Protei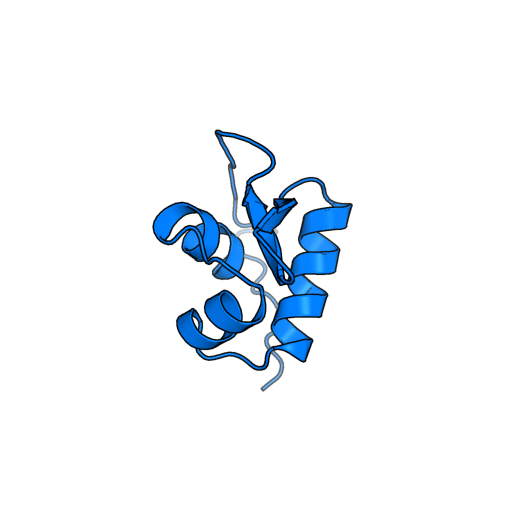n AF-D8JD39-F1 (afdb_monomer_lite)

Foldseek 3Di:
DQLLVCCVPPQAQALVRSCVVVVHDSVVSVVVVVVCVVVQQWDWDDDDPHTGIHGSDPDDDDDFDDDPNHGPPDPPDD

pLDDT: mean 88.84, std 14.23, range [37.28, 98.12]

InterPro domains:
  IPR036388 Winged helix-like DNA-binding domain superfamily [G3DSA:1.10.10.10] (1-62)
  IPR036390 Winged helix DNA-binding domain superfamily [SSF46785] (3-60)
  IPR057524 Csa3, HTH domain [PF25212] (1-60)

Sequence (78 aa):
MELVREIATTEPESVRELARRVDRDVGRVSRDLDTLYKAEVIEYEQKGRAKQPVLAHENIFVWPVVYDGSVLEENVQK

Radius of gyration: 13.69 Å; chains: 1; bounding box: 30×30×36 Å

Structure (mmCIF, N/CA/C/O backbone):
data_AF-D8JD39-F1
#
_entry.id   AF-D8JD39-F1
#
loop_
_atom_site.group_PDB
_atom_site.id
_atom_site.type_symbol
_atom_site.label_atom_id
_atom_site.label_alt_id
_atom_site.label_comp_id
_atom_site.label_asym_id
_atom_site.label_entity_id
_atom_site.label_seq_id
_atom_site.pdbx_PDB_ins_code
_atom_site.Cartn_x
_atom_site.Cartn_y
_atom_site.Cartn_z
_atom_site.occupancy
_atom_site.B_iso_or_equiv
_atom_site.auth_seq_id
_atom_site.auth_comp_id
_atom_site.auth_asym_id
_atom_site.auth_atom_id
_atom_site.pdbx_PDB_model_num
ATOM 1 N N . MET A 1 1 ? 1.194 -5.708 -8.381 1.00 78.88 1 MET A N 1
ATOM 2 C CA . MET A 1 1 ? 0.026 -5.182 -9.140 1.00 78.88 1 MET A CA 1
ATOM 3 C C . MET A 1 1 ? -1.326 -5.313 -8.450 1.00 78.88 1 MET A C 1
ATOM 5 O O . MET A 1 1 ? -2.178 -4.459 -8.661 1.00 78.88 1 MET A O 1
ATOM 9 N N . GLU A 1 2 ? -1.552 -6.381 -7.690 1.00 93.56 2 GLU A N 1
ATOM 10 C CA . GLU A 1 2 ? -2.825 -6.664 -7.014 1.00 93.56 2 GLU A CA 1
ATOM 11 C C . GLU A 1 2 ? -3.410 -5.462 -6.246 1.00 93.56 2 GLU A C 1
ATOM 13 O O . GLU A 1 2 ? -4.539 -5.076 -6.517 1.00 93.56 2 GLU A O 1
ATOM 18 N N . LEU A 1 3 ? -2.623 -4.806 -5.381 1.00 95.94 3 LEU A N 1
ATOM 19 C CA . LEU A 1 3 ? -3.109 -3.702 -4.537 1.00 95.94 3 LEU A CA 1
ATOM 20 C C . LEU A 1 3 ? -3.628 -2.494 -5.331 1.00 95.94 3 LEU A C 1
ATOM 22 O O . LEU A 1 3 ? -4.684 -1.969 -5.005 1.00 95.94 3 LEU A O 1
ATOM 26 N N . VAL A 1 4 ? -2.909 -2.063 -6.375 1.00 95.50 4 VAL A N 1
ATOM 27 C CA . VAL A 1 4 ? -3.316 -0.916 -7.212 1.00 95.50 4 VAL A CA 1
ATOM 28 C C . VAL A 1 4 ? -4.640 -1.212 -7.912 1.00 95.50 4 VAL A C 1
ATOM 30 O O . VAL A 1 4 ? -5.525 -0.362 -7.934 1.00 95.50 4 VAL A O 1
ATOM 33 N N . ARG A 1 5 ? -4.797 -2.434 -8.441 1.00 94.19 5 ARG A N 1
ATOM 34 C CA . ARG A 1 5 ? -6.055 -2.861 -9.063 1.00 94.19 5 ARG A CA 1
ATOM 35 C C . ARG A 1 5 ? -7.195 -2.889 -8.058 1.00 94.19 5 ARG A C 1
ATOM 37 O O . ARG A 1 5 ? -8.238 -2.321 -8.341 1.00 94.19 5 ARG A O 1
ATOM 44 N N . GLU A 1 6 ? -6.980 -3.491 -6.894 1.00 97.38 6 GLU A N 1
ATOM 45 C CA . GLU A 1 6 ? -8.030 -3.630 -5.886 1.00 97.38 6 GLU A CA 1
ATOM 46 C C . GLU A 1 6 ? -8.486 -2.270 -5.331 1.00 97.38 6 GLU A C 1
ATOM 48 O O . GLU A 1 6 ? -9.682 -2.062 -5.120 1.00 97.38 6 GLU A O 1
ATOM 53 N N . ILE A 1 7 ? -7.560 -1.319 -5.143 1.00 96.81 7 ILE A N 1
ATOM 54 C CA . ILE A 1 7 ? -7.893 0.065 -4.765 1.00 96.81 7 ILE A CA 1
ATOM 55 C C . ILE A 1 7 ? -8.756 0.718 -5.849 1.00 96.81 7 ILE A C 1
ATOM 57 O O . ILE A 1 7 ? -9.789 1.295 -5.521 1.00 96.81 7 ILE A O 1
ATOM 61 N N . ALA A 1 8 ? -8.371 0.577 -7.122 1.00 94.19 8 ALA A N 1
ATOM 62 C CA . ALA A 1 8 ? -9.102 1.148 -8.252 1.00 94.19 8 ALA A CA 1
ATOM 63 C C . ALA A 1 8 ? -10.520 0.575 -8.411 1.00 94.19 8 ALA A C 1
ATOM 65 O O . ALA A 1 8 ? -11.415 1.271 -8.877 1.00 94.19 8 ALA A O 1
ATOM 66 N N . THR A 1 9 ? -10.726 -0.702 -8.073 1.00 95.12 9 THR A N 1
ATOM 67 C CA . THR A 1 9 ? -12.005 -1.387 -8.305 1.00 95.12 9 THR A CA 1
ATOM 68 C C . THR A 1 9 ? -12.942 -1.370 -7.110 1.00 95.12 9 THR A C 1
ATOM 70 O O . THR A 1 9 ? -14.147 -1.524 -7.296 1.00 95.12 9 THR A O 1
ATOM 73 N N . THR A 1 10 ? -12.417 -1.261 -5.888 1.00 96.00 10 THR A N 1
ATOM 74 C CA . THR A 1 10 ? -13.227 -1.451 -4.673 1.00 96.00 10 THR A CA 1
ATOM 75 C C . THR A 1 10 ? -13.243 -0.273 -3.719 1.00 96.00 10 THR A C 1
ATOM 77 O O . THR A 1 10 ? -14.070 -0.290 -2.810 1.00 96.00 10 THR A O 1
ATOM 80 N N . GLU A 1 11 ? -12.363 0.716 -3.909 1.00 94.88 11 GLU A N 1
ATOM 81 C CA . GLU A 1 11 ? -12.253 1.900 -3.046 1.00 94.88 11 GLU A CA 1
ATOM 82 C C . GLU A 1 11 ? -12.296 1.544 -1.544 1.00 94.88 11 GLU A C 1
ATOM 84 O O . GLU A 1 11 ? -13.155 2.025 -0.797 1.00 94.88 11 GLU A O 1
ATOM 89 N N . PRO A 1 12 ? -11.395 0.660 -1.073 1.00 96.25 12 PRO A N 1
ATOM 90 C CA . PRO A 1 12 ? -11.461 0.111 0.277 1.00 96.25 12 PRO A CA 1
ATOM 91 C C . PRO A 1 12 ? -11.388 1.232 1.312 1.00 96.25 12 PRO A C 1
ATOM 93 O O . PRO A 1 12 ? -10.550 2.121 1.206 1.00 96.25 12 PRO A O 1
ATOM 96 N N . GLU A 1 13 ? -12.189 1.166 2.373 1.00 95.75 13 GLU A N 1
ATOM 97 C CA . GLU A 1 13 ? -12.283 2.233 3.379 1.00 95.75 13 GLU A CA 1
ATOM 98 C C . GLU A 1 13 ? -11.082 2.264 4.332 1.00 95.75 13 GLU A C 1
ATOM 100 O O . GLU A 1 13 ? -10.893 3.205 5.105 1.00 95.75 13 GLU A O 1
ATOM 105 N N . SER A 1 14 ? -10.266 1.208 4.328 1.00 96.56 14 SER A N 1
ATOM 106 C CA . SER A 1 14 ? -9.075 1.121 5.165 1.00 96.56 14 SER A CA 1
ATOM 107 C C . SER A 1 14 ? -8.058 0.108 4.651 1.00 96.56 14 SER A C 1
ATOM 109 O O . SER A 1 14 ? -8.401 -0.864 3.979 1.00 96.56 14 SER A O 1
ATOM 111 N N . VAL A 1 15 ? -6.810 0.245 5.107 1.00 96.56 15 VAL A N 1
ATOM 112 C CA . VAL A 1 15 ? -5.744 -0.754 4.881 1.00 96.56 15 VAL A CA 1
ATOM 113 C C . VAL A 1 15 ? -6.154 -2.165 5.335 1.00 96.56 15 VAL A C 1
ATOM 115 O O . VAL A 1 15 ? -5.823 -3.149 4.681 1.00 96.56 15 VAL A O 1
ATOM 118 N N . ARG A 1 16 ? -6.903 -2.287 6.442 1.00 96.25 16 ARG A N 1
ATOM 119 C CA . ARG A 1 16 ? -7.380 -3.592 6.940 1.00 96.25 16 ARG A CA 1
ATOM 120 C C . ARG A 1 16 ? -8.426 -4.217 6.030 1.00 96.25 16 ARG A C 1
ATOM 122 O O . ARG A 1 16 ? -8.471 -5.435 5.918 1.00 96.25 16 ARG A O 1
ATOM 129 N N . GLU A 1 17 ? -9.298 -3.402 5.452 1.00 97.12 17 GLU A N 1
ATOM 130 C CA . GLU A 1 17 ? -10.284 -3.892 4.498 1.00 97.12 17 GLU A CA 1
ATOM 131 C C . GLU A 1 17 ? -9.610 -4.361 3.215 1.00 97.12 17 GLU A C 1
ATOM 133 O O . GLU A 1 17 ? -9.853 -5.492 2.805 1.00 97.12 17 GLU A O 1
ATOM 138 N N . LEU A 1 18 ? -8.708 -3.548 2.657 1.00 97.75 18 LEU A N 1
ATOM 139 C CA . LEU A 1 18 ? -7.920 -3.929 1.489 1.00 97.75 18 LEU A CA 1
ATOM 140 C C . LEU A 1 18 ? -7.197 -5.259 1.724 1.00 97.75 18 LEU A C 1
ATOM 142 O O . LEU A 1 18 ? -7.322 -6.168 0.916 1.00 97.75 18 LEU A O 1
ATOM 146 N N . ALA A 1 19 ? -6.526 -5.411 2.870 1.00 97.94 19 ALA A N 1
ATOM 147 C CA . ALA A 1 19 ? -5.819 -6.641 3.220 1.00 97.94 19 ALA A CA 1
ATOM 148 C C . ALA A 1 19 ? -6.724 -7.884 3.253 1.00 97.94 19 ALA A C 1
ATOM 150 O O . ALA A 1 19 ? -6.321 -8.942 2.780 1.00 97.94 19 ALA A O 1
ATOM 151 N N . ARG A 1 20 ? -7.962 -7.755 3.752 1.00 97.56 20 ARG A N 1
ATOM 152 C CA . ARG A 1 20 ? -8.947 -8.848 3.701 1.00 97.56 20 ARG A CA 1
ATOM 153 C C . ARG A 1 20 ? -9.394 -9.165 2.276 1.00 97.56 20 ARG A C 1
ATOM 155 O O . ARG A 1 20 ? -9.594 -10.332 1.973 1.00 97.56 20 ARG A O 1
ATOM 162 N N . ARG A 1 21 ? -9.570 -8.149 1.424 1.00 97.56 21 ARG A N 1
ATOM 163 C CA . ARG A 1 21 ? -10.002 -8.328 0.026 1.00 97.56 21 ARG A CA 1
ATOM 164 C C . ARG A 1 21 ? -8.969 -9.083 -0.802 1.00 97.56 21 ARG A C 1
ATOM 166 O O . ARG A 1 21 ? -9.342 -9.951 -1.579 1.00 97.56 21 ARG A O 1
ATOM 173 N N . VAL A 1 22 ? -7.689 -8.798 -0.575 1.00 97.50 22 VAL A N 1
ATOM 174 C CA . VAL A 1 22 ? -6.578 -9.481 -1.255 1.00 97.50 22 VAL A CA 1
ATOM 175 C C . VAL A 1 22 ? -6.102 -10.749 -0.535 1.00 97.50 22 VAL A C 1
ATOM 177 O O . VAL A 1 22 ? -5.088 -11.311 -0.918 1.00 97.50 22 VAL A O 1
ATOM 180 N N . ASP A 1 23 ? -6.787 -11.183 0.530 1.00 97.50 23 ASP A N 1
ATOM 181 C CA . ASP A 1 23 ? -6.411 -12.341 1.359 1.00 97.50 23 ASP A CA 1
ATOM 182 C C . ASP A 1 23 ? -4.934 -12.332 1.819 1.00 97.50 23 ASP A C 1
ATOM 184 O O . ASP A 1 23 ? -4.193 -13.312 1.7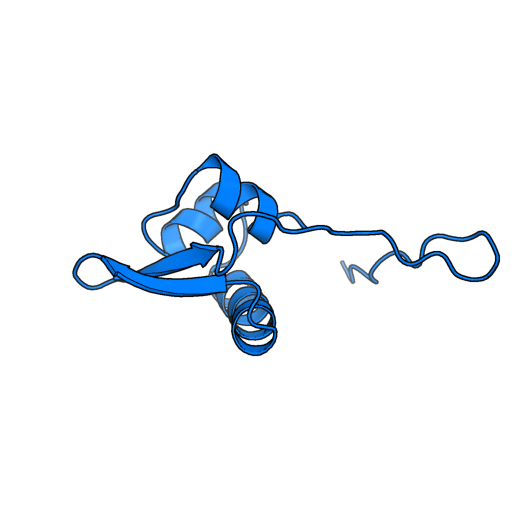20 1.00 97.50 23 ASP A O 1
ATOM 188 N N . ARG A 1 24 ? -4.462 -11.178 2.314 1.00 97.44 24 ARG A N 1
ATOM 189 C CA . ARG A 1 24 ? -3.077 -10.991 2.780 1.00 97.44 24 ARG A CA 1
ATOM 190 C C . ARG A 1 24 ? -3.014 -10.435 4.193 1.00 97.44 24 ARG A C 1
ATOM 192 O O . ARG A 1 24 ? -3.881 -9.697 4.655 1.00 97.44 24 ARG A O 1
ATOM 199 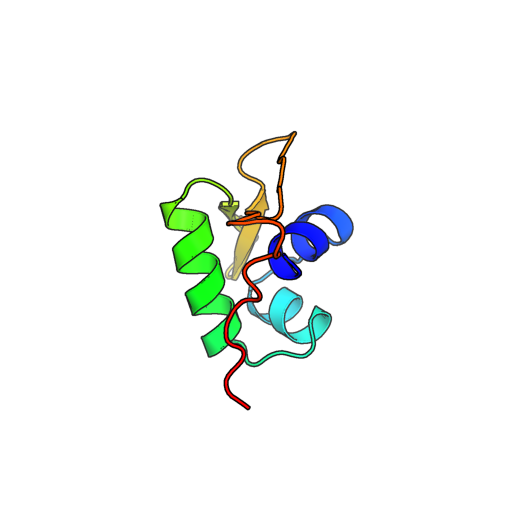N N . ASP A 1 25 ? -1.908 -10.734 4.872 1.00 98.12 25 ASP A N 1
ATOM 200 C CA . ASP A 1 25 ? -1.588 -10.128 6.163 1.00 98.12 25 ASP A CA 1
ATOM 201 C C . ASP A 1 25 ? -1.508 -8.591 6.067 1.00 98.12 25 ASP A C 1
ATOM 203 O O . ASP A 1 25 ? -0.843 -8.032 5.188 1.00 98.12 25 ASP A O 1
ATOM 207 N N . VAL A 1 26 ? -2.136 -7.903 7.025 1.00 97.56 26 VAL A N 1
ATOM 208 C CA . VAL A 1 26 ? -2.226 -6.435 7.042 1.00 97.56 26 VAL A CA 1
ATOM 209 C C . VAL A 1 26 ? -0.858 -5.758 7.156 1.00 97.56 26 VAL A C 1
ATOM 211 O O . VAL A 1 26 ? -0.661 -4.683 6.594 1.00 97.56 26 VAL A O 1
ATOM 214 N N . GLY A 1 27 ? 0.105 -6.367 7.853 1.00 97.81 27 GLY A N 1
ATOM 215 C CA . GLY A 1 27 ? 1.452 -5.822 8.009 1.00 97.81 27 GLY A CA 1
ATOM 216 C C . GLY A 1 27 ? 2.277 -5.925 6.727 1.00 97.81 27 GLY A C 1
ATOM 217 O O . GLY A 1 27 ? 3.091 -5.044 6.444 1.00 97.81 27 GLY A O 1
ATOM 218 N N . ARG A 1 28 ? 2.069 -6.974 5.921 1.00 97.62 28 ARG A N 1
ATOM 219 C CA . ARG A 1 28 ? 2.627 -7.059 4.558 1.00 97.62 28 ARG A CA 1
ATOM 220 C C . ARG A 1 28 ? 1.991 -6.017 3.641 1.00 97.62 28 ARG A C 1
ATOM 222 O O . ARG A 1 28 ? 2.717 -5.237 3.041 1.00 97.62 28 ARG A O 1
ATOM 229 N N . VAL A 1 29 ? 0.661 -5.932 3.617 1.00 97.94 29 VAL A N 1
ATOM 230 C CA . VAL A 1 29 ? -0.059 -4.949 2.787 1.00 97.94 29 VAL A CA 1
ATOM 231 C C . VAL A 1 29 ? 0.338 -3.519 3.143 1.00 97.94 29 VAL A C 1
ATOM 233 O O . VAL A 1 29 ? 0.637 -2.728 2.259 1.00 97.94 29 VAL A O 1
ATOM 236 N N . SER A 1 30 ? 0.427 -3.185 4.432 1.00 97.38 30 SER A N 1
ATOM 237 C CA . SER A 1 30 ? 0.833 -1.846 4.863 1.00 97.38 30 SER A CA 1
ATOM 238 C C . SER A 1 30 ? 2.245 -1.466 4.409 1.00 97.38 30 SER A C 1
ATOM 240 O O . SER A 1 30 ? 2.486 -0.285 4.179 1.00 97.38 30 SER A O 1
ATOM 242 N N . ARG A 1 31 ? 3.177 -2.423 4.309 1.00 98.12 31 ARG A N 1
ATOM 243 C CA . ARG A 1 31 ? 4.539 -2.158 3.820 1.00 98.12 31 ARG A CA 1
ATOM 244 C C . ARG A 1 31 ? 4.555 -1.906 2.319 1.00 98.12 31 ARG A C 1
ATOM 246 O O . ARG A 1 31 ? 5.187 -0.952 1.884 1.00 98.12 31 ARG A O 1
ATOM 253 N N . ASP A 1 32 ? 3.814 -2.696 1.554 1.00 97.81 32 ASP A N 1
ATOM 254 C CA . ASP A 1 32 ? 3.695 -2.482 0.111 1.00 97.81 32 ASP A CA 1
ATOM 255 C C . ASP A 1 32 ? 3.018 -1.136 -0.195 1.00 97.81 32 ASP A C 1
ATOM 257 O O . ASP A 1 32 ? 3.465 -0.395 -1.068 1.00 97.81 32 ASP A O 1
ATOM 261 N N . LEU A 1 33 ? 1.970 -0.775 0.556 1.00 97.81 33 LEU A N 1
ATOM 262 C CA . LEU A 1 33 ? 1.320 0.530 0.418 1.00 97.81 33 LEU A CA 1
ATOM 263 C C . LEU A 1 33 ? 2.253 1.687 0.797 1.00 97.81 33 LEU A C 1
ATOM 265 O O . LEU A 1 33 ? 2.146 2.754 0.208 1.00 97.81 33 LEU A O 1
ATOM 269 N N . ASP A 1 34 ? 3.173 1.506 1.748 1.00 97.94 34 ASP A N 1
ATOM 270 C CA . ASP A 1 34 ? 4.195 2.516 2.052 1.00 97.94 34 ASP A CA 1
ATOM 271 C C . ASP A 1 34 ? 5.149 2.728 0.865 1.00 97.94 34 ASP A C 1
ATOM 273 O O . ASP A 1 34 ? 5.490 3.866 0.545 1.00 97.94 34 ASP A O 1
ATOM 277 N N . THR A 1 35 ? 5.520 1.659 0.151 1.00 97.56 35 THR A N 1
ATOM 278 C CA . THR A 1 35 ? 6.275 1.770 -1.108 1.00 97.56 35 THR A CA 1
ATOM 279 C C . THR A 1 35 ? 5.486 2.532 -2.171 1.00 97.56 35 THR A C 1
ATOM 281 O O . THR A 1 35 ? 6.033 3.442 -2.789 1.00 97.56 35 THR A O 1
ATOM 284 N N . LEU A 1 36 ? 4.205 2.204 -2.359 1.00 96.62 36 LEU A N 1
ATOM 285 C CA . LEU A 1 36 ? 3.348 2.881 -3.339 1.00 96.62 36 LEU A CA 1
ATOM 286 C C . LEU A 1 36 ? 3.112 4.355 -2.992 1.00 96.62 36 LEU A C 1
ATOM 288 O O . LEU A 1 36 ? 3.128 5.195 -3.885 1.00 96.62 36 LEU A O 1
ATOM 292 N N . TYR A 1 37 ? 2.939 4.674 -1.710 1.00 97.44 37 TYR A N 1
ATOM 293 C CA . TYR A 1 37 ? 2.768 6.043 -1.229 1.00 97.44 37 TYR A CA 1
ATOM 294 C C . TYR A 1 37 ? 4.024 6.884 -1.475 1.00 97.44 37 TYR A C 1
ATOM 296 O O . TYR A 1 37 ? 3.947 7.991 -1.992 1.00 97.44 37 TYR A O 1
ATOM 304 N N . LYS A 1 38 ? 5.208 6.337 -1.168 1.00 97.69 38 LYS A N 1
ATOM 305 C CA . LYS A 1 38 ? 6.494 7.005 -1.440 1.00 97.69 38 LYS A CA 1
ATOM 306 C C . LYS A 1 38 ? 6.767 7.209 -2.927 1.00 97.69 38 LYS A C 1
ATOM 308 O O . LYS A 1 38 ? 7.512 8.114 -3.279 1.00 97.69 38 LYS A O 1
ATOM 313 N N . ALA A 1 39 ? 6.209 6.347 -3.770 1.00 96.31 39 ALA A N 1
ATOM 314 C CA . ALA A 1 39 ? 6.274 6.462 -5.220 1.00 96.31 39 ALA A CA 1
ATOM 315 C C . ALA A 1 39 ? 5.150 7.338 -5.804 1.00 96.31 39 ALA A C 1
ATOM 317 O O . ALA A 1 39 ? 5.013 7.377 -7.022 1.00 96.31 39 ALA A O 1
ATOM 318 N N . GLU A 1 40 ? 4.338 7.984 -4.956 1.00 96.56 40 GLU A N 1
ATOM 319 C CA . GLU A 1 40 ? 3.209 8.839 -5.352 1.00 96.56 40 GLU A CA 1
ATOM 320 C C . GLU A 1 40 ? 2.168 8.111 -6.225 1.00 96.56 40 GLU A C 1
ATOM 322 O O . GLU A 1 40 ? 1.428 8.716 -6.986 1.00 96.56 40 GLU A O 1
ATOM 327 N N . VAL A 1 41 ? 2.075 6.783 -6.111 1.00 96.56 41 VAL A N 1
ATOM 328 C CA . VAL A 1 41 ? 1.060 5.981 -6.818 1.00 96.56 41 VAL A CA 1
ATOM 329 C C . VAL A 1 41 ? -0.279 6.035 -6.081 1.00 96.56 41 VAL A C 1
ATOM 331 O O . VAL A 1 41 ? -1.349 5.978 -6.692 1.00 96.56 41 VAL A O 1
ATOM 334 N N . ILE A 1 42 ? -0.220 6.126 -4.752 1.00 97.38 42 ILE A N 1
ATOM 335 C CA . ILE A 1 42 ? -1.383 6.243 -3.877 1.00 97.38 42 ILE A CA 1
ATOM 336 C C . ILE A 1 42 ? -1.210 7.409 -2.914 1.00 97.38 42 ILE A C 1
ATOM 338 O O . ILE A 1 42 ? -0.090 7.770 -2.553 1.00 97.38 42 ILE A O 1
ATOM 342 N N . GLU A 1 43 ? -2.328 7.893 -2.400 1.00 97.44 43 GLU A N 1
ATOM 343 C CA . GLU A 1 43 ? -2.391 8.788 -1.254 1.00 97.44 43 GLU A CA 1
ATOM 344 C C . GLU A 1 43 ? -3.199 8.149 -0.121 1.00 97.44 43 GLU A C 1
ATOM 346 O O . GLU A 1 43 ? -3.858 7.116 -0.288 1.00 97.44 43 GLU A O 1
ATOM 351 N N . TYR A 1 44 ? -3.120 8.758 1.062 1.00 96.94 44 TYR A N 1
ATOM 352 C CA . TYR A 1 44 ? -3.973 8.394 2.184 1.00 96.94 44 TYR A CA 1
ATOM 353 C C . TYR A 1 44 ? -4.947 9.516 2.494 1.00 96.94 44 TYR A C 1
ATOM 355 O O . TYR A 1 44 ? -4.546 10.584 2.955 1.00 96.94 44 TYR A O 1
ATOM 363 N N . GLU A 1 45 ? -6.230 9.216 2.368 1.00 94.62 45 GLU A N 1
ATOM 364 C CA . GLU A 1 45 ? -7.293 10.085 2.844 1.00 94.62 45 GLU A CA 1
ATOM 365 C C . GLU A 1 45 ? -7.724 9.703 4.264 1.00 94.62 45 GLU A C 1
ATOM 367 O O . GLU A 1 45 ? -7.576 8.562 4.729 1.00 94.62 45 GLU A O 1
ATOM 372 N N . GLN A 1 46 ? -8.262 10.687 4.985 1.00 84.81 46 GLN A N 1
ATOM 373 C CA . GLN A 1 46 ? -8.890 10.465 6.282 1.00 84.81 46 GLN A CA 1
ATOM 374 C C . GLN A 1 46 ? -10.383 10.200 6.089 1.00 84.81 46 GLN A C 1
ATOM 376 O O . GLN A 1 46 ? -11.178 11.128 5.954 1.00 84.81 46 GLN A O 1
ATOM 381 N N . LYS A 1 47 ? -10.775 8.925 6.157 1.00 75.75 47 LYS A N 1
ATOM 382 C CA . LYS A 1 47 ? -12.181 8.519 6.241 1.00 75.75 47 LYS A CA 1
ATOM 383 C C . LYS A 1 47 ? -12.477 8.056 7.666 1.00 75.75 47 LYS A C 1
ATOM 385 O O . LYS A 1 47 ? -12.223 6.920 8.071 1.00 75.75 47 LYS A O 1
ATOM 390 N N . GLY A 1 48 ? -12.944 8.996 8.487 1.00 81.62 48 GLY A N 1
ATOM 391 C CA . GLY A 1 48 ? -13.144 8.778 9.920 1.00 81.62 48 GLY A CA 1
ATOM 392 C C . GLY A 1 48 ? -11.820 8.578 10.669 1.00 81.62 48 GLY A C 1
ATOM 393 O O . GLY A 1 48 ? -10.955 9.445 10.653 1.00 81.62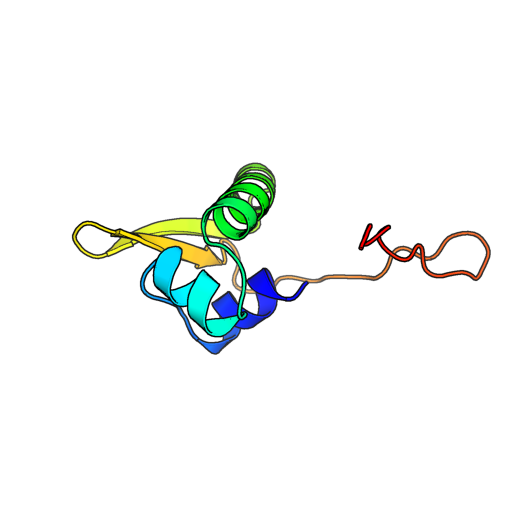 48 GLY A O 1
ATOM 394 N N . ARG A 1 49 ? -11.664 7.445 11.371 1.00 81.44 49 ARG A N 1
ATOM 395 C CA . ARG A 1 49 ? -10.444 7.123 12.151 1.00 81.44 49 ARG A CA 1
ATOM 396 C C . ARG A 1 49 ? -9.432 6.260 11.394 1.00 81.44 49 ARG A C 1
ATOM 398 O O . ARG A 1 49 ? -8.371 5.957 11.939 1.00 81.44 49 ARG A O 1
ATOM 405 N N . ALA A 1 50 ? -9.770 5.805 10.192 1.00 86.19 50 ALA A N 1
ATOM 406 C CA . ALA A 1 50 ? -8.923 4.921 9.407 1.00 86.19 50 ALA A CA 1
ATOM 407 C C . ALA A 1 50 ? -8.188 5.695 8.308 1.00 86.19 50 ALA A C 1
ATOM 409 O O . ALA A 1 50 ? -8.684 6.693 7.791 1.00 86.19 50 ALA A O 1
ATOM 410 N N . LYS A 1 51 ? -6.999 5.198 7.950 1.00 90.88 51 LYS A N 1
ATOM 411 C CA . LYS A 1 51 ? -6.296 5.619 6.738 1.00 90.88 51 LYS A CA 1
ATOM 412 C C . LYS A 1 51 ? -6.895 4.872 5.556 1.00 90.88 51 LYS A C 1
ATOM 414 O O . LYS A 1 51 ? -6.775 3.641 5.504 1.00 90.88 51 LYS A O 1
ATOM 419 N N . GLN A 1 52 ? -7.517 5.611 4.651 1.00 96.19 52 GLN A N 1
ATOM 420 C CA . GLN A 1 52 ? -8.058 5.085 3.410 1.00 96.19 52 GLN A CA 1
ATOM 421 C C . GLN A 1 52 ? -6.999 5.225 2.309 1.00 96.19 52 GLN A C 1
ATOM 423 O O . GLN A 1 52 ? -6.586 6.351 2.045 1.00 96.19 52 GLN A O 1
ATOM 428 N N . PRO A 1 53 ? -6.510 4.132 1.700 1.00 97.50 53 PRO A N 1
ATOM 429 C CA . PRO A 1 53 ? -5.639 4.234 0.535 1.00 97.50 53 PRO A CA 1
ATOM 430 C C . PRO A 1 53 ? -6.469 4.549 -0.718 1.00 97.50 53 PRO A C 1
ATOM 432 O O . PRO A 1 53 ? -7.427 3.834 -1.013 1.00 97.50 53 PRO A O 1
ATOM 435 N N . VAL A 1 54 ? -6.082 5.583 -1.461 1.00 97.19 54 VAL A N 1
ATOM 436 C CA . VAL A 1 54 ? -6.716 6.004 -2.724 1.00 97.19 54 VAL A CA 1
ATOM 437 C C . VAL A 1 54 ? -5.657 6.175 -3.810 1.00 97.19 54 VAL A C 1
ATOM 439 O O . VAL A 1 54 ? -4.486 6.372 -3.495 1.00 97.19 54 VAL A O 1
ATOM 442 N N . LEU A 1 55 ? -6.027 6.082 -5.089 1.00 96.94 55 LEU A N 1
ATOM 443 C CA . LEU A 1 55 ? -5.080 6.365 -6.171 1.00 96.94 55 LEU A CA 1
ATOM 444 C C . LEU A 1 55 ? -4.765 7.864 -6.216 1.00 96.94 55 LEU A C 1
ATOM 446 O O . LEU A 1 55 ? -5.680 8.680 -6.195 1.00 96.94 55 LEU A O 1
ATOM 450 N N . ALA A 1 56 ? -3.483 8.214 -6.328 1.00 96.94 56 ALA A N 1
ATOM 451 C CA . ALA A 1 56 ? -3.050 9.612 -6.440 1.00 96.94 56 ALA A CA 1
ATOM 452 C C . ALA A 1 56 ? -3.367 10.222 -7.819 1.00 96.94 56 ALA A C 1
ATOM 454 O O . ALA A 1 56 ? -3.371 11.438 -8.011 1.00 96.94 56 ALA A O 1
ATOM 455 N N . HIS A 1 57 ? -3.599 9.364 -8.814 1.00 95.00 57 HIS A N 1
ATOM 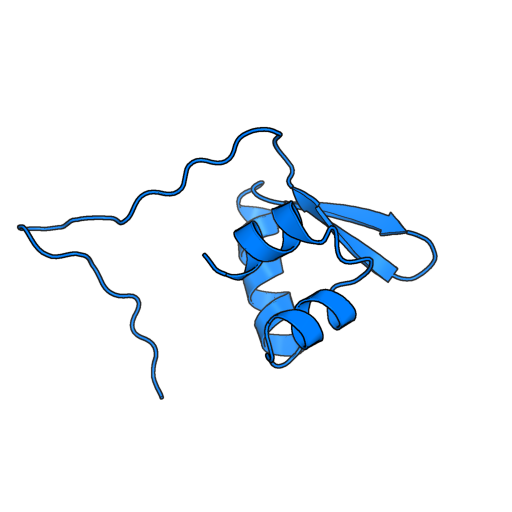456 C CA . HIS A 1 57 ? -3.789 9.750 -10.204 1.00 95.00 57 HIS A CA 1
ATOM 457 C C . HIS A 1 57 ? -4.973 9.007 -10.812 1.00 95.00 57 HIS A C 1
ATOM 459 O O . HIS A 1 57 ? -5.161 7.815 -10.572 1.00 95.00 57 HIS A O 1
ATOM 465 N N . GLU A 1 58 ? -5.720 9.697 -11.675 1.00 90.62 58 GLU A N 1
ATOM 466 C CA . GLU A 1 58 ? -6.844 9.112 -12.417 1.00 90.62 58 GLU A CA 1
ATOM 467 C C . GLU A 1 58 ? -6.401 7.972 -13.344 1.00 90.62 58 GLU A C 1
ATOM 469 O O . GLU A 1 58 ? -7.133 7.008 -13.552 1.00 90.62 58 GLU A O 1
ATOM 474 N N . ASN A 1 59 ? -5.194 8.080 -13.907 1.00 90.56 59 ASN A N 1
ATOM 475 C CA . ASN A 1 59 ? -4.653 7.120 -14.860 1.00 90.56 59 ASN A CA 1
ATOM 476 C C . ASN A 1 59 ? -3.312 6.581 -14.365 1.00 90.56 59 ASN A C 1
ATOM 478 O O . ASN A 1 59 ? -2.345 7.330 -14.231 1.00 90.56 59 ASN A O 1
ATOM 482 N N . ILE A 1 60 ? -3.243 5.266 -14.151 1.00 88.56 60 ILE A N 1
ATOM 483 C CA . ILE A 1 60 ? -2.016 4.560 -13.772 1.00 88.56 60 ILE A CA 1
ATOM 484 C C . ILE A 1 60 ? -1.707 3.513 -14.835 1.00 88.56 60 ILE A C 1
ATOM 486 O O . ILE A 1 60 ? -2.493 2.598 -15.082 1.00 88.56 60 ILE A O 1
ATOM 490 N N . PHE A 1 61 ? -0.526 3.624 -15.437 1.00 87.31 61 PHE A N 1
ATOM 491 C CA . PHE A 1 61 ? -0.012 2.629 -16.366 1.00 87.31 61 PHE A CA 1
ATOM 492 C C . PHE A 1 61 ? 0.983 1.735 -15.649 1.00 87.31 61 PHE A C 1
ATOM 494 O O . PHE A 1 61 ? 1.952 2.226 -15.073 1.00 87.31 61 PHE A O 1
ATOM 501 N N . VAL A 1 62 ? 0.784 0.421 -15.729 1.00 83.88 62 VAL A N 1
ATOM 502 C CA . VAL A 1 62 ? 1.772 -0.527 -15.221 1.00 83.88 62 VAL A CA 1
ATOM 503 C C . VAL A 1 62 ? 2.173 -1.498 -16.305 1.00 83.88 62 VAL A C 1
ATOM 505 O O . VAL A 1 62 ? 1.333 -2.156 -16.917 1.00 83.88 62 VAL A O 1
ATOM 508 N N . TRP A 1 63 ? 3.482 -1.578 -16.506 1.00 83.50 63 TRP A N 1
ATOM 509 C CA . TRP A 1 63 ? 4.100 -2.362 -17.555 1.00 83.50 63 TRP A CA 1
ATOM 510 C C . TRP A 1 63 ? 5.019 -3.407 -16.934 1.00 83.50 63 TRP A C 1
ATOM 512 O O . TRP A 1 63 ? 5.791 -3.073 -16.031 1.00 83.50 63 TRP A O 1
ATOM 522 N N . PRO A 1 64 ? 4.965 -4.664 -17.401 1.00 82.50 64 PRO A N 1
ATOM 523 C CA . PRO A 1 64 ? 5.993 -5.626 -17.056 1.00 82.50 64 PRO A CA 1
ATOM 524 C C . PRO A 1 64 ? 7.331 -5.144 -17.616 1.00 82.50 64 PRO A C 1
ATOM 526 O O . PRO A 1 64 ? 7.422 -4.724 -18.772 1.00 82.50 64 PRO A O 1
ATOM 529 N N . VAL A 1 65 ? 8.378 -5.224 -16.800 1.00 83.81 65 VAL A N 1
ATOM 530 C CA . VAL A 1 65 ? 9.737 -4.971 -17.274 1.00 83.81 65 VAL A CA 1
ATOM 531 C C . VAL A 1 65 ? 10.234 -6.244 -17.951 1.00 83.81 65 VAL A C 1
ATOM 533 O O . VAL A 1 65 ? 10.364 -7.293 -17.316 1.00 83.81 65 VAL A O 1
ATOM 536 N N . VAL A 1 66 ? 10.483 -6.148 -19.256 1.00 84.31 66 VAL A N 1
ATOM 537 C CA . VAL A 1 66 ? 11.070 -7.225 -20.057 1.00 84.31 66 VAL A CA 1
ATOM 538 C C . VAL A 1 66 ? 12.562 -6.955 -20.196 1.00 84.31 66 VAL A C 1
ATOM 540 O O . VAL A 1 66 ? 12.957 -5.883 -20.653 1.00 84.31 66 VAL A O 1
ATOM 543 N N . TYR A 1 67 ? 13.385 -7.928 -19.820 1.00 82.75 67 TYR A N 1
ATOM 544 C CA . TYR A 1 67 ? 14.828 -7.892 -20.014 1.00 82.75 67 TYR A CA 1
ATOM 545 C C . TYR A 1 67 ? 15.274 -9.146 -20.771 1.00 82.75 67 TYR A C 1
ATOM 547 O O . TYR A 1 67 ? 14.943 -10.267 -20.385 1.00 82.75 67 TYR A O 1
ATOM 555 N N . ASP A 1 68 ? 15.991 -8.946 -21.880 1.00 84.81 68 ASP A N 1
ATOM 556 C CA . ASP A 1 68 ? 16.516 -10.018 -22.742 1.00 84.81 68 ASP A CA 1
ATOM 557 C C . ASP A 1 68 ? 15.456 -11.054 -23.179 1.00 84.81 68 ASP A C 1
ATOM 559 O O . ASP A 1 68 ? 15.633 -12.265 -23.086 1.00 84.81 68 ASP A O 1
ATOM 563 N N . GLY A 1 69 ? 14.276 -10.573 -23.586 1.00 77.12 69 GLY A N 1
ATOM 564 C CA . GLY A 1 69 ? 13.172 -11.434 -24.033 1.00 77.12 69 GLY A CA 1
ATOM 565 C C . GLY A 1 69 ? 12.446 -12.198 -22.918 1.00 77.12 69 GLY A C 1
ATOM 566 O O . GLY A 1 69 ? 11.516 -12.947 -23.211 1.00 77.12 69 GLY A O 1
ATOM 567 N N . SER A 1 70 ? 12.814 -11.982 -21.653 1.00 69.56 70 SER A N 1
ATOM 568 C CA . SER A 1 70 ? 12.155 -12.572 -20.486 1.00 69.56 70 SER A CA 1
ATOM 569 C C . SER A 1 70 ? 11.502 -11.498 -19.615 1.00 69.56 70 SER A C 1
ATOM 571 O O . SER A 1 70 ? 12.041 -10.406 -19.431 1.00 69.56 70 SER A O 1
ATOM 573 N N . VAL A 1 71 ? 10.304 -11.779 -19.098 1.00 71.31 71 VAL A N 1
ATOM 574 C CA . VAL A 1 71 ? 9.693 -10.941 -18.058 1.00 71.31 71 VAL A CA 1
ATOM 575 C C . VAL A 1 71 ? 10.458 -11.211 -16.768 1.00 71.31 71 VAL A C 1
ATOM 577 O O . VAL A 1 71 ? 10.607 -12.370 -16.382 1.00 71.31 71 VAL A O 1
ATOM 580 N N . LEU A 1 72 ? 10.945 -10.161 -16.106 1.00 66.50 72 LEU A N 1
ATOM 581 C CA . LEU A 1 72 ? 11.505 -10.303 -14.765 1.00 66.50 72 LEU A CA 1
ATOM 582 C C . LEU A 1 72 ? 10.354 -10.663 -13.815 1.00 66.50 72 LEU A C 1
ATOM 584 O O . LEU A 1 72 ? 9.598 -9.785 -13.400 1.00 66.50 72 LEU A O 1
ATOM 588 N N . GLU A 1 73 ? 10.172 -11.948 -13.509 1.00 58.88 73 GLU A N 1
ATOM 589 C CA . GLU A 1 73 ? 9.217 -12.350 -12.478 1.00 58.88 73 GLU A CA 1
ATOM 590 C C . GLU A 1 73 ? 9.742 -11.911 -11.105 1.00 58.88 73 GLU A C 1
ATOM 592 O O . GLU A 1 73 ? 10.883 -12.196 -10.730 1.00 58.88 73 GLU A O 1
ATOM 597 N N . GLU A 1 74 ? 8.914 -11.173 -10.360 1.00 56.66 74 GLU A N 1
ATOM 598 C CA . GLU A 1 74 ? 9.191 -10.825 -8.968 1.00 56.66 74 GLU A CA 1
ATOM 599 C C . GLU A 1 74 ? 9.448 -12.121 -8.185 1.00 56.66 74 GLU A C 1
ATOM 601 O O . GLU A 1 74 ? 8.607 -13.018 -8.166 1.00 56.66 74 GLU A O 1
ATOM 606 N N . ASN A 1 75 ? 10.616 -12.230 -7.544 1.00 44.50 75 ASN A N 1
ATOM 607 C CA . ASN A 1 75 ? 10.970 -13.363 -6.691 1.00 44.50 75 ASN A CA 1
ATOM 608 C C . ASN A 1 75 ? 9.995 -13.457 -5.504 1.00 44.50 75 ASN A C 1
ATOM 610 O O . ASN A 1 75 ? 10.255 -12.923 -4.424 1.00 44.50 75 ASN A O 1
ATOM 614 N N . VAL A 1 76 ? 8.875 -14.156 -5.683 1.00 43.19 76 VAL A N 1
ATOM 615 C CA . VAL A 1 76 ? 7.981 -14.541 -4.591 1.00 43.19 76 VAL A CA 1
ATOM 616 C C . VAL A 1 76 ? 8.629 -15.723 -3.875 1.00 43.19 76 VAL A C 1
ATOM 618 O O . VAL A 1 76 ? 8.410 -16.886 -4.211 1.00 43.19 76 VAL A O 1
ATOM 621 N N . GLN A 1 77 ? 9.485 -15.426 -2.897 1.00 43.88 77 GLN A N 1
ATOM 622 C CA . GLN A 1 77 ? 9.942 -16.429 -1.939 1.00 43.88 77 GLN A CA 1
ATOM 623 C C . GLN A 1 77 ? 8.727 -16.971 -1.174 1.00 43.88 77 GLN A C 1
ATOM 625 O O . GLN A 1 77 ? 8.041 -16.226 -0.469 1.00 43.88 77 GLN A O 1
ATOM 630 N N . LYS A 1 78 ? 8.458 -18.263 -1.401 1.00 37.28 78 LYS A N 1
ATOM 631 C CA . LYS A 1 78 ? 7.489 -19.089 -0.671 1.00 37.28 78 LYS A CA 1
ATOM 632 C C . LYS A 1 78 ? 7.807 -19.145 0.819 1.00 37.28 78 LYS A C 1
ATOM 634 O O . LYS A 1 78 ? 9.010 -19.226 1.154 1.00 37.28 78 LYS A O 1
#

Secondary structure (DSSP, 8-state):
-HHHHHHHHH--SSHHHHHHHTT--HHHHHHHHHHHHHTTSEEEEEETTEEEEEESSS-------EETTEE-------

Organism: Halalkalicoccus jeotgali (strain DSM 18796 / CECT 7217 / JCM 14584 / KCTC 4019 / B3) 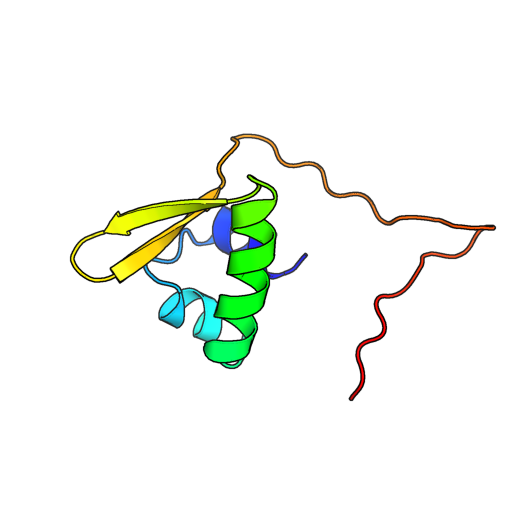(NCBI:txid795797)